Protein AF-W1XRF0-F1 (afdb_monomer_lite)

Foldseek 3Di:
DWADEQDQDPDDPPFKDFDADDPRGGDGMGGDDDTDNDHPVVVVVVLVVCCVVPVPDDDDHHYDYDDD

InterPro domains:
  IPR013785 Aldolase-type TIM barrel [G3DSA:3.20.20.70] (1-68)

Organism: NCBI:txid408170

Structure (mmCIF, N/CA/C/O backbone):
data_AF-W1XRF0-F1
#
_entry.id   AF-W1XRF0-F1
#
loop_
_atom_site.group_PDB
_atom_site.id
_atom_site.type_symbol
_atom_site.label_atom_id
_atom_site.label_alt_id
_atom_site.label_comp_id
_atom_site.label_asym_id
_atom_site.label_entity_id
_atom_site.label_seq_id
_atom_site.pdbx_PDB_ins_code
_atom_site.Cartn_x
_atom_site.Cartn_y
_atom_site.Cartn_z
_atom_site.occupancy
_atom_site.B_iso_or_equiv
_atom_site.auth_seq_id
_atom_site.auth_comp_id
_atom_site.auth_asym_id
_atom_site.auth_atom_id
_atom_site.pdbx_PDB_model_num
ATOM 1 N N . PHE A 1 1 ? -4.146 1.855 -0.876 1.00 67.50 1 PHE A N 1
ATOM 2 C CA . PHE A 1 1 ? -3.208 2.404 0.121 1.00 67.50 1 PHE A CA 1
ATOM 3 C C . PHE A 1 1 ? -1.908 1.638 0.020 1.00 67.50 1 PHE A C 1
ATOM 5 O O . PHE A 1 1 ? -1.929 0.414 0.100 1.00 67.50 1 PHE A O 1
ATOM 12 N N . LYS A 1 2 ? -0.827 2.351 -0.298 1.00 84.69 2 LYS A N 1
ATOM 13 C CA . LYS A 1 2 ? 0.538 1.824 -0.416 1.00 84.69 2 LYS A CA 1
ATOM 14 C C . LYS A 1 2 ? 1.268 2.060 0.914 1.00 84.69 2 LYS A C 1
ATOM 16 O O . LYS A 1 2 ? 0.659 2.555 1.859 1.00 84.69 2 LYS A O 1
ATOM 21 N N . THR A 1 3 ? 2.541 1.693 1.005 1.00 87.12 3 THR A N 1
ATOM 22 C CA . THR A 1 3 ? 3.402 2.016 2.147 1.00 87.12 3 THR A CA 1
ATOM 23 C C . THR A 1 3 ? 3.359 3.513 2.458 1.00 87.12 3 THR A C 1
ATOM 25 O O . THR A 1 3 ? 3.609 4.331 1.575 1.00 87.12 3 THR A O 1
ATOM 28 N N . ILE A 1 4 ? 3.015 3.852 3.699 1.00 89.88 4 ILE A N 1
ATOM 29 C CA . ILE A 1 4 ? 2.866 5.221 4.196 1.00 89.88 4 ILE A CA 1
ATOM 30 C C . ILE A 1 4 ? 4.209 5.676 4.765 1.00 89.88 4 ILE A C 1
ATOM 32 O O . ILE A 1 4 ? 4.813 4.961 5.565 1.00 89.88 4 ILE A O 1
ATOM 36 N N . GLY A 1 5 ? 4.656 6.866 4.383 1.00 85.69 5 GLY A N 1
ATOM 37 C CA . GLY A 1 5 ? 5.833 7.514 4.953 1.00 85.69 5 GLY A CA 1
ATOM 38 C C . GLY A 1 5 ? 5.637 9.023 5.045 1.00 85.69 5 GLY A C 1
ATOM 39 O O . GLY A 1 5 ? 4.607 9.550 4.629 1.00 85.69 5 GLY A O 1
ATOM 40 N N . PHE A 1 6 ? 6.628 9.710 5.609 1.00 82.69 6 PHE A N 1
ATOM 41 C CA . PHE A 1 6 ? 6.654 11.178 5.681 1.00 82.69 6 PHE A CA 1
ATOM 42 C C . PHE A 1 6 ? 7.220 11.820 4.408 1.00 82.69 6 PHE A C 1
ATOM 44 O O . PHE A 1 6 ? 6.975 12.993 4.135 1.00 82.69 6 PHE A O 1
ATOM 51 N N . PHE A 1 7 ? 7.975 11.047 3.630 1.00 81.00 7 PHE A N 1
ATOM 52 C CA . PHE A 1 7 ? 8.515 11.461 2.345 1.00 81.00 7 PHE A CA 1
ATOM 53 C C . PHE A 1 7 ? 7.442 11.355 1.256 1.00 81.00 7 PHE A C 1
ATOM 55 O O . PHE A 1 7 ? 6.807 10.313 1.106 1.00 81.00 7 PHE A O 1
ATOM 62 N N . ILE A 1 8 ? 7.271 12.419 0.473 1.00 81.25 8 ILE A N 1
ATOM 63 C CA . ILE A 1 8 ? 6.447 12.399 -0.737 1.00 81.25 8 ILE A CA 1
ATOM 64 C C . ILE A 1 8 ? 7.394 12.207 -1.919 1.00 81.25 8 ILE A C 1
ATOM 66 O O . ILE A 1 8 ? 8.194 13.089 -2.238 1.00 81.25 8 ILE A O 1
ATOM 70 N N . ALA A 1 9 ? 7.324 11.031 -2.538 1.00 79.19 9 ALA A N 1
ATOM 71 C CA . ALA A 1 9 ? 8.172 10.674 -3.665 1.00 79.19 9 ALA A CA 1
ATOM 72 C C . ALA A 1 9 ? 7.837 11.500 -4.913 1.00 79.19 9 ALA A C 1
ATOM 74 O O . ALA A 1 9 ? 6.671 11.651 -5.273 1.00 79.19 9 ALA A O 1
ATOM 75 N N . ASN A 1 10 ? 8.868 11.999 -5.600 1.00 84.88 10 ASN A N 1
ATOM 76 C CA . ASN A 1 10 ? 8.712 12.538 -6.947 1.00 84.88 10 ASN A CA 1
ATOM 77 C C . ASN A 1 10 ? 8.892 11.395 -7.949 1.00 84.88 10 ASN A C 1
ATOM 79 O O . ASN A 1 10 ? 10.013 11.047 -8.323 1.00 84.88 10 ASN A O 1
ATOM 83 N N . GLU A 1 11 ? 7.773 10.776 -8.306 1.00 86.88 11 GLU A N 1
ATOM 84 C CA . GLU A 1 11 ? 7.733 9.594 -9.159 1.00 86.88 11 GLU A CA 1
ATOM 85 C C . GLU A 1 11 ? 8.244 9.850 -10.577 1.00 86.88 11 GLU A C 1
ATOM 87 O O . GLU A 1 11 ? 8.237 10.964 -11.103 1.00 86.88 11 GLU A O 1
ATOM 92 N N . VAL A 1 12 ? 8.649 8.764 -11.233 1.00 88.94 12 VAL A N 1
ATOM 93 C CA . VAL A 1 12 ? 9.140 8.797 -12.613 1.00 88.94 12 VAL A CA 1
ATOM 94 C C . VAL A 1 12 ? 8.229 8.018 -13.557 1.00 88.94 12 VAL A C 1
ATOM 96 O O . VAL A 1 12 ? 7.391 7.207 -13.152 1.00 88.94 12 VAL A O 1
ATOM 99 N N . SER A 1 13 ? 8.369 8.287 -14.855 1.00 91.19 13 SER A N 1
ATOM 100 C CA . SER A 1 13 ? 7.677 7.552 -15.912 1.00 91.19 13 SER A CA 1
ATOM 101 C C . SER A 1 13 ? 8.578 7.415 -17.150 1.00 91.19 13 SER A C 1
ATOM 103 O O . SER A 1 13 ? 9.213 8.405 -17.522 1.00 91.19 13 SER A O 1
ATOM 105 N N . PRO A 1 14 ? 8.646 6.230 -17.797 1.00 91.75 14 PRO A N 1
ATOM 106 C CA . PRO A 1 14 ? 7.947 4.989 -17.446 1.00 91.75 14 PRO A CA 1
ATOM 107 C C . PRO A 1 14 ? 8.555 4.305 -16.208 1.00 91.75 14 PRO A C 1
ATOM 109 O O . PRO A 1 14 ? 9.771 4.276 -16.036 1.00 91.75 14 PRO A O 1
ATOM 112 N N . ARG A 1 15 ? 7.702 3.739 -15.343 1.00 93.00 15 ARG A N 1
ATOM 113 C CA . ARG A 1 15 ? 8.119 3.061 -14.092 1.00 93.00 15 ARG A CA 1
ATOM 114 C C . ARG A 1 15 ? 7.708 1.594 -13.981 1.00 93.00 15 ARG A C 1
ATOM 116 O O . ARG A 1 15 ? 8.119 0.918 -13.042 1.00 93.00 15 ARG A O 1
ATOM 123 N N . PHE A 1 16 ? 6.959 1.096 -14.959 1.00 94.25 16 PHE A N 1
ATOM 124 C CA . PHE A 1 16 ? 6.607 -0.311 -15.088 1.00 94.25 16 PHE A CA 1
ATOM 125 C C . PHE A 1 16 ? 7.061 -0.824 -16.444 1.00 94.25 16 PHE A C 1
ATOM 127 O O . PHE A 1 16 ? 6.894 -0.140 -17.453 1.00 94.25 16 PHE A O 1
ATOM 134 N N . ASP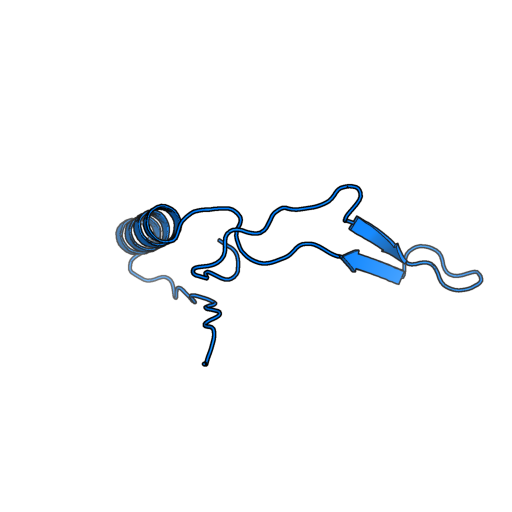 A 1 17 ? 7.594 -2.037 -16.452 1.00 94.12 17 ASP A N 1
ATOM 135 C CA . ASP A 1 17 ? 7.875 -2.777 -17.674 1.00 94.12 17 ASP A CA 1
ATOM 136 C C . ASP A 1 17 ? 7.632 -4.270 -17.446 1.00 94.12 17 ASP A C 1
ATOM 138 O O . ASP A 1 17 ? 7.593 -4.752 -16.309 1.00 94.12 17 ASP A O 1
ATOM 142 N N . HIS A 1 18 ? 7.465 -5.010 -18.529 1.00 93.75 18 HIS A N 1
ATOM 143 C CA . HIS A 1 18 ? 7.424 -6.457 -18.513 1.00 93.75 18 HIS A CA 1
ATOM 144 C C . HIS A 1 18 ? 8.828 -7.045 -18.654 1.00 93.75 18 HIS A C 1
ATOM 146 O O . HIS A 1 18 ? 9.688 -6.535 -19.364 1.00 93.75 18 HIS A O 1
ATOM 152 N N . LEU A 1 19 ? 9.058 -8.150 -17.961 1.00 93.19 19 LEU A N 1
ATOM 153 C CA . LEU A 1 19 ? 10.279 -8.928 -18.055 1.00 93.19 19 LEU A CA 1
ATOM 154 C C . LEU A 1 19 ? 10.085 -10.045 -19.078 1.00 93.19 19 LEU A C 1
ATOM 156 O O . LEU A 1 19 ? 9.046 -10.713 -19.091 1.00 93.19 19 LEU A O 1
ATOM 160 N N . VAL A 1 20 ? 11.120 -10.267 -19.881 1.00 93.44 20 VAL A N 1
ATOM 161 C CA . VAL A 1 20 ? 11.228 -11.367 -20.845 1.00 93.44 20 VAL A CA 1
ATOM 162 C C . VAL A 1 20 ? 12.503 -12.162 -20.575 1.00 93.44 20 VAL A C 1
ATOM 164 O O . VAL A 1 20 ? 13.479 -11.604 -20.064 1.00 93.44 20 VAL A O 1
ATOM 167 N N . LYS A 1 21 ? 12.510 -13.462 -20.887 1.00 91.25 21 LYS A N 1
ATOM 168 C CA . LYS A 1 21 ? 13.698 -14.312 -20.724 1.00 91.25 21 LYS A CA 1
ATOM 169 C C . LYS A 1 21 ? 13.843 -15.276 -21.893 1.00 91.25 21 LYS A C 1
ATOM 171 O O . LYS A 1 21 ? 13.068 -16.219 -22.002 1.00 91.25 21 LYS A O 1
ATOM 176 N N . GLU A 1 22 ? 14.912 -15.100 -22.669 1.00 90.75 22 GLU A N 1
ATOM 177 C CA . GLU A 1 22 ? 15.220 -15.941 -23.837 1.00 90.75 22 GLU A CA 1
ATOM 178 C C . GLU A 1 22 ? 13.982 -16.060 -24.749 1.00 90.75 22 GLU A C 1
ATOM 180 O O . GLU A 1 22 ? 13.371 -15.044 -25.074 1.00 90.75 22 GLU A O 1
ATOM 185 N N . ASP A 1 23 ? 13.582 -17.280 -25.107 1.00 90.44 23 ASP A N 1
ATOM 186 C CA . ASP A 1 23 ? 12.394 -17.559 -25.922 1.00 90.44 23 ASP A CA 1
ATOM 187 C C . ASP A 1 23 ? 11.092 -17.592 -25.100 1.00 90.44 23 ASP A C 1
ATOM 189 O O . ASP A 1 23 ? 10.000 -17.805 -25.631 1.00 90.44 23 ASP A O 1
ATOM 193 N N . THR A 1 24 ? 11.185 -17.394 -23.782 1.00 84.44 24 THR A N 1
ATOM 194 C CA . THR A 1 24 ? 10.018 -17.270 -22.910 1.00 84.44 24 THR A CA 1
ATOM 195 C C . THR A 1 24 ? 9.580 -15.813 -22.899 1.00 84.44 24 THR A C 1
ATOM 197 O O . THR A 1 24 ? 10.350 -14.936 -22.510 1.00 84.44 24 THR A O 1
ATOM 200 N N . GLY A 1 25 ? 8.335 -15.573 -23.321 1.00 86.81 25 GLY A N 1
ATOM 201 C CA . GLY A 1 25 ? 7.713 -14.247 -23.354 1.00 86.81 25 GLY A CA 1
ATOM 202 C C . GLY A 1 25 ? 7.566 -13.611 -21.965 1.00 86.81 25 GLY A C 1
ATOM 203 O O . GLY A 1 25 ? 8.534 -13.401 -21.247 1.00 86.81 25 GLY A O 1
ATOM 204 N N . PHE A 1 26 ? 6.348 -13.257 -21.561 1.00 93.00 26 PHE A N 1
ATOM 205 C CA . PHE A 1 26 ? 6.128 -12.591 -20.273 1.00 93.00 26 PHE A CA 1
ATOM 206 C C . PHE A 1 26 ? 6.507 -13.488 -19.079 1.00 93.00 26 PHE A C 1
ATOM 208 O O . PHE A 1 26 ? 5.901 -14.542 -18.887 1.00 93.00 26 PHE A O 1
ATOM 215 N N . ILE A 1 27 ? 7.455 -13.042 -18.246 1.00 94.62 27 ILE A N 1
ATOM 216 C CA . ILE A 1 27 ? 7.855 -13.749 -17.012 1.00 94.62 27 ILE A CA 1
ATOM 217 C C . ILE A 1 27 ? 7.609 -12.952 -15.724 1.00 94.62 27 ILE A C 1
ATOM 219 O O . ILE A 1 27 ? 7.759 -13.491 -14.629 1.00 94.62 27 ILE A O 1
ATOM 223 N N . GLY A 1 28 ? 7.224 -11.679 -15.823 1.00 94.94 28 GLY A N 1
ATOM 224 C CA . GLY A 1 28 ? 6.917 -10.849 -14.660 1.00 94.94 28 GLY A CA 1
ATOM 225 C C . GLY A 1 28 ? 6.940 -9.359 -14.970 1.00 94.94 28 GLY A C 1
ATOM 226 O O . GLY A 1 28 ? 7.154 -8.955 -16.109 1.00 94.94 28 GLY A O 1
ATOM 227 N N . PHE A 1 29 ? 6.747 -8.540 -13.939 1.00 95.00 29 PHE A N 1
ATOM 228 C CA . PHE A 1 29 ? 6.874 -7.089 -14.031 1.00 95.00 29 PHE A CA 1
ATOM 229 C C . PHE A 1 29 ? 8.140 -6.614 -13.328 1.00 95.00 29 PHE A C 1
ATOM 231 O O . PHE A 1 29 ? 8.471 -7.078 -12.236 1.00 95.00 29 PHE A O 1
ATOM 238 N N . LYS A 1 30 ? 8.813 -5.639 -13.931 1.00 92.75 30 LYS A N 1
ATOM 239 C CA . LYS A 1 30 ? 9.775 -4.778 -13.252 1.00 92.75 30 LYS A CA 1
ATOM 240 C C . LYS A 1 30 ? 9.057 -3.494 -12.851 1.00 92.75 30 LYS A C 1
ATOM 242 O O . LYS A 1 30 ? 8.369 -2.894 -13.673 1.00 92.75 30 LYS A O 1
ATOM 247 N N . ASN A 1 31 ? 9.230 -3.083 -11.599 1.00 93.06 31 ASN A N 1
ATOM 248 C CA . ASN A 1 31 ? 8.596 -1.897 -11.035 1.00 93.06 31 ASN A CA 1
ATOM 249 C C . ASN A 1 31 ? 9.638 -0.991 -10.366 1.00 93.06 31 ASN A C 1
ATOM 251 O O . ASN A 1 31 ? 10.495 -1.487 -9.635 1.00 93.06 31 ASN A O 1
ATOM 255 N N . MET A 1 32 ? 9.543 0.315 -10.611 1.00 92.12 32 MET A N 1
ATOM 256 C CA . MET A 1 32 ? 10.348 1.361 -9.967 1.00 92.12 32 MET A CA 1
ATOM 257 C C . MET A 1 32 ? 9.517 2.334 -9.111 1.00 92.12 32 MET A C 1
ATOM 259 O O . MET A 1 32 ? 10.056 3.324 -8.636 1.00 92.12 32 MET A O 1
ATOM 263 N N . GLU A 1 33 ? 8.225 2.071 -8.907 1.00 91.44 33 GLU A N 1
ATOM 264 C CA . GLU A 1 33 ? 7.336 2.917 -8.102 1.00 91.44 33 GLU A CA 1
ATOM 265 C C . GLU A 1 33 ? 7.683 2.873 -6.601 1.00 91.44 33 GLU A C 1
ATOM 267 O O . GLU A 1 33 ? 7.776 1.792 -6.007 1.00 91.44 33 GLU A O 1
ATOM 272 N N . GLN A 1 34 ? 7.793 4.044 -5.976 1.00 89.94 34 GLN A N 1
ATOM 273 C CA . GLN A 1 34 ? 8.203 4.281 -4.587 1.00 89.94 34 GLN A CA 1
ATOM 274 C C . GLN A 1 34 ? 7.014 4.254 -3.605 1.00 89.94 34 GLN A C 1
ATOM 276 O O . GLN A 1 34 ? 5.998 3.629 -3.874 1.00 89.94 34 GLN A O 1
ATOM 281 N N . ILE A 1 35 ? 7.134 4.822 -2.402 1.00 88.88 35 ILE A N 1
ATOM 282 C CA . ILE A 1 35 ? 6.057 4.816 -1.390 1.00 88.88 35 ILE A CA 1
ATOM 283 C C . ILE A 1 35 ? 4.835 5.652 -1.820 1.00 88.88 35 ILE A C 1
ATOM 285 O O . ILE A 1 35 ? 4.814 6.211 -2.910 1.00 88.88 35 ILE A O 1
ATOM 289 N N . ALA A 1 36 ? 3.775 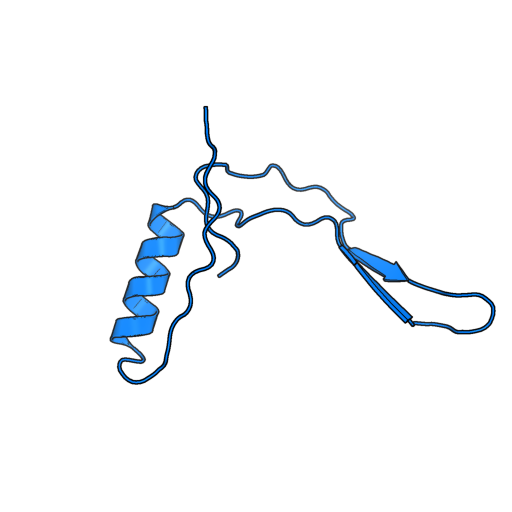5.688 -1.006 1.00 85.75 36 ALA A N 1
ATOM 290 C CA . ALA A 1 36 ? 2.553 6.419 -1.344 1.00 85.75 36 ALA A CA 1
ATOM 291 C C . ALA A 1 36 ? 2.833 7.890 -1.716 1.00 85.75 36 ALA A C 1
ATOM 293 O O . ALA A 1 36 ? 3.527 8.593 -0.990 1.00 85.75 36 ALA A O 1
ATOM 294 N N . GLU A 1 37 ? 2.223 8.360 -2.807 1.00 84.50 37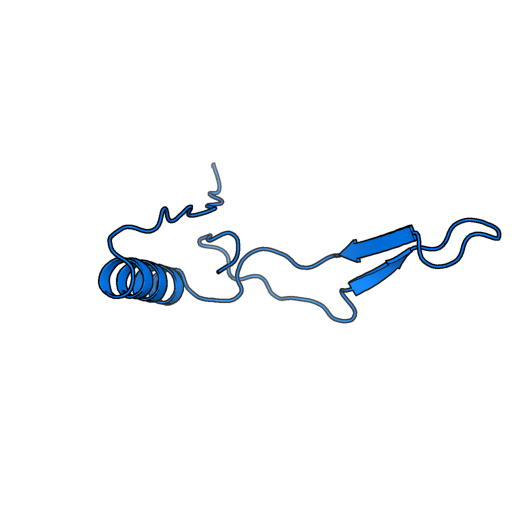 GLU A N 1
ATOM 295 C CA . GLU A 1 37 ? 2.302 9.761 -3.262 1.00 84.50 37 GLU A CA 1
ATOM 296 C C . GLU A 1 37 ? 1.421 10.709 -2.421 1.00 84.50 37 GLU A C 1
ATOM 298 O O . GLU A 1 37 ? 1.497 11.930 -2.546 1.00 84.50 37 GLU A O 1
ATOM 303 N N . HIS A 1 38 ? 0.570 10.148 -1.558 1.00 87.50 38 HIS A N 1
ATOM 304 C CA . HIS A 1 38 ? -0.356 10.904 -0.723 1.00 87.50 38 HIS A CA 1
ATOM 305 C C . HIS A 1 38 ? 0.295 11.349 0.591 1.00 87.50 38 HIS A C 1
ATOM 307 O O . HIS A 1 38 ? 1.011 10.553 1.209 1.00 87.50 38 HIS A O 1
ATOM 313 N N . PRO A 1 39 ? -0.035 12.554 1.090 1.00 88.88 39 PRO A N 1
ATOM 314 C CA . PRO A 1 39 ? 0.328 12.980 2.435 1.00 88.88 39 PRO A CA 1
ATOM 315 C C . PRO A 1 39 ? -0.140 11.998 3.517 1.00 88.88 39 PRO A C 1
ATOM 317 O O . PRO A 1 39 ? -1.097 11.230 3.341 1.00 88.88 39 PRO A O 1
ATOM 320 N N . LEU A 1 40 ? 0.517 12.042 4.676 1.00 88.94 40 LEU A N 1
ATOM 321 C CA . LEU A 1 40 ? 0.199 11.175 5.808 1.00 88.94 40 LEU A CA 1
ATOM 322 C C . LEU A 1 40 ? -1.262 11.333 6.250 1.00 88.94 40 LEU A C 1
ATOM 324 O O . LEU A 1 40 ? -1.949 10.338 6.474 1.00 88.94 40 LEU A O 1
ATOM 328 N N . GLU A 1 41 ? -1.753 12.567 6.337 1.00 91.62 41 GLU A N 1
ATOM 329 C CA . GLU A 1 41 ? -3.104 12.887 6.796 1.00 91.62 41 GLU A CA 1
ATOM 330 C C . GLU A 1 41 ? -4.172 12.241 5.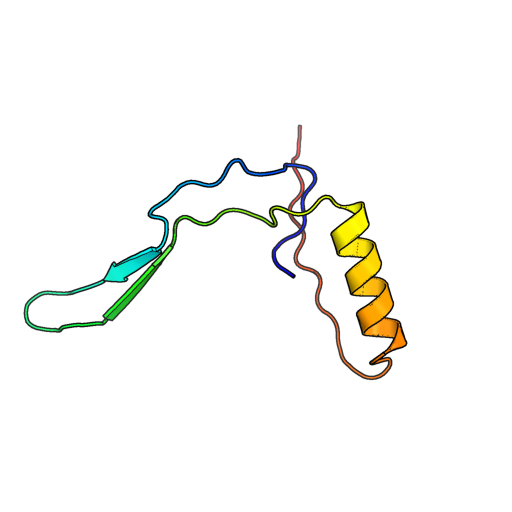910 1.00 91.62 41 GLU A C 1
ATOM 332 O O . GLU A 1 41 ? -5.143 11.679 6.420 1.00 91.62 41 GLU A O 1
ATOM 337 N N . GLU A 1 42 ? -3.974 12.271 4.590 1.00 92.38 42 GLU A N 1
ATOM 338 C CA . GLU A 1 42 ? -4.896 11.665 3.629 1.00 92.38 42 GLU A CA 1
ATOM 339 C C . GLU A 1 42 ? -4.917 10.139 3.780 1.00 92.38 42 GLU A C 1
ATOM 341 O O . GLU A 1 42 ? -5.990 9.531 3.860 1.00 92.38 42 GLU A O 1
ATOM 346 N N . ASN A 1 43 ? -3.739 9.518 3.903 1.00 91.56 43 ASN A N 1
ATOM 347 C CA . ASN A 1 43 ? -3.644 8.081 4.141 1.00 91.56 43 ASN A CA 1
ATOM 348 C C . ASN A 1 43 ? -4.356 7.684 5.445 1.00 91.56 43 ASN A C 1
ATOM 350 O O . ASN A 1 43 ? -5.161 6.753 5.445 1.00 91.56 43 ASN A O 1
ATOM 354 N N . LEU A 1 44 ? -4.115 8.402 6.548 1.00 93.25 44 LEU A N 1
ATOM 355 C CA . LEU A 1 44 ? -4.736 8.121 7.848 1.00 93.25 44 LEU A CA 1
ATOM 356 C C . LEU A 1 44 ? -6.257 8.307 7.823 1.00 93.25 44 LEU A C 1
ATOM 358 O O . LEU A 1 44 ? -6.984 7.472 8.370 1.00 93.25 44 LEU A O 1
ATOM 362 N N . ALA A 1 45 ? -6.749 9.362 7.168 1.00 95.62 45 ALA A N 1
ATOM 363 C CA . ALA A 1 45 ? -8.180 9.597 7.004 1.00 95.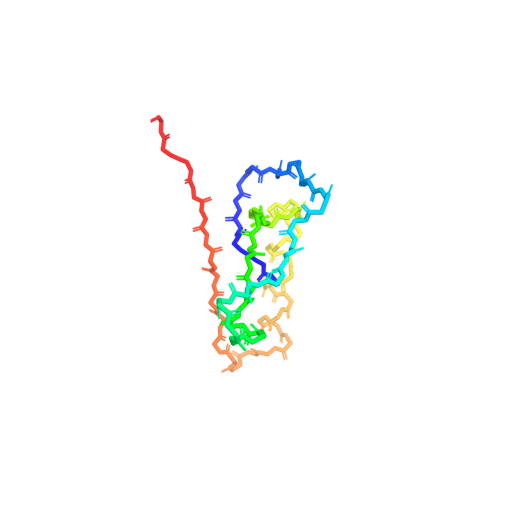62 45 ALA A CA 1
ATOM 364 C C . ALA A 1 45 ? -8.855 8.432 6.268 1.00 95.62 45 ALA A C 1
ATOM 366 O O . ALA A 1 45 ? -9.933 7.978 6.658 1.00 95.62 45 ALA A O 1
ATOM 367 N N . ALA A 1 46 ? -8.197 7.890 5.246 1.00 94.44 46 ALA A N 1
ATOM 368 C CA . ALA A 1 46 ? -8.738 6.765 4.514 1.00 94.44 46 ALA A CA 1
ATOM 369 C C . ALA A 1 46 ? -8.666 5.438 5.284 1.00 94.44 46 ALA A C 1
ATOM 371 O O . ALA A 1 46 ? -9.620 4.660 5.230 1.00 94.44 46 ALA A O 1
ATOM 372 N N . LEU A 1 47 ? -7.595 5.187 6.050 1.00 95.00 47 LEU A N 1
ATOM 373 C CA . LEU A 1 47 ? -7.530 4.027 6.950 1.00 95.00 47 LEU A CA 1
ATOM 374 C C . LEU A 1 47 ? -8.661 4.061 7.984 1.00 95.00 47 LEU A C 1
ATOM 376 O O . LEU A 1 47 ? -9.298 3.037 8.239 1.00 95.00 47 LEU A O 1
ATOM 380 N N . ARG A 1 48 ? -8.938 5.243 8.548 1.00 96.56 48 ARG A N 1
ATOM 381 C CA . ARG A 1 48 ? -10.046 5.448 9.484 1.00 96.56 48 ARG A CA 1
ATOM 382 C C . ARG A 1 48 ? -11.385 5.115 8.837 1.00 96.56 48 ARG A C 1
ATOM 384 O O . ARG A 1 48 ? -12.115 4.282 9.367 1.00 96.56 48 ARG A O 1
ATOM 391 N N . ARG A 1 49 ? -11.661 5.694 7.665 1.00 97.81 49 ARG A N 1
ATOM 392 C CA . ARG A 1 49 ? -12.888 5.426 6.907 1.00 97.81 49 ARG A CA 1
ATOM 393 C C . ARG A 1 49 ? -13.059 3.936 6.604 1.00 97.81 49 ARG A C 1
ATOM 395 O O . ARG A 1 49 ? -14.134 3.391 6.806 1.00 97.81 49 ARG A O 1
ATOM 402 N N . LEU A 1 50 ? -11.991 3.245 6.197 1.00 97.06 50 LEU A N 1
ATOM 403 C CA . LEU A 1 50 ? -12.039 1.802 5.941 1.00 97.06 50 LEU A CA 1
ATOM 404 C C . LEU A 1 50 ? -12.411 0.988 7.187 1.00 97.06 50 LEU A C 1
ATOM 406 O O . LEU A 1 50 ? -13.103 -0.019 7.068 1.00 97.06 50 LEU A O 1
ATOM 410 N N . LYS A 1 51 ? -11.965 1.393 8.380 1.00 97.19 51 LYS A N 1
ATOM 411 C CA . LYS A 1 51 ? -12.343 0.716 9.627 1.00 97.19 51 LYS A CA 1
ATOM 412 C C . LYS A 1 51 ? -13.750 1.055 10.104 1.00 97.19 51 LYS A C 1
ATOM 414 O O . LYS A 1 51 ? -14.363 0.188 10.718 1.00 97.19 51 LYS A O 1
ATOM 419 N N . GLU A 1 52 ? -14.243 2.254 9.814 1.00 98.25 52 GLU A N 1
ATOM 420 C CA . GLU A 1 52 ? -15.636 2.645 10.063 1.00 98.25 52 GLU A CA 1
ATOM 421 C C . GLU A 1 52 ? -16.592 1.861 9.147 1.00 98.25 52 GLU A C 1
ATOM 423 O O . GLU A 1 52 ? -17.555 1.271 9.632 1.00 98.25 52 GLU A O 1
ATOM 428 N N . ASP A 1 53 ? -16.274 1.769 7.852 1.00 98.38 53 ASP A N 1
ATOM 429 C CA . ASP A 1 53 ? -17.094 1.071 6.853 1.00 98.38 53 ASP A CA 1
ATOM 430 C C . ASP A 1 53 ? -17.002 -0.465 6.983 1.00 98.38 53 ASP A C 1
ATOM 432 O O . ASP A 1 53 ? -17.955 -1.186 6.680 1.00 98.38 53 ASP A O 1
ATOM 436 N N . TYR A 1 54 ? -15.857 -0.986 7.444 1.00 98.06 54 TYR A N 1
ATOM 437 C CA . TYR A 1 54 ? -15.580 -2.424 7.545 1.00 98.06 54 TYR A CA 1
ATOM 438 C C . TYR A 1 54 ? -14.978 -2.808 8.917 1.00 98.06 54 TYR A C 1
ATOM 440 O O . TYR A 1 54 ? -13.803 -3.205 9.017 1.00 98.06 54 TYR A O 1
ATOM 448 N N . PRO A 1 55 ? -15.770 -2.737 10.003 1.00 97.94 55 PRO A N 1
ATOM 449 C CA . PRO A 1 55 ? -15.280 -2.921 11.372 1.00 97.94 55 PRO A CA 1
ATOM 450 C C . PRO A 1 55 ? -14.716 -4.321 11.642 1.00 97.94 55 PRO A C 1
ATOM 452 O O . PRO A 1 55 ? -13.724 -4.443 12.360 1.00 97.94 55 PRO A O 1
ATOM 455 N N . ASP A 1 56 ? -15.231 -5.356 10.980 1.00 98.25 56 ASP A N 1
ATOM 456 C CA . ASP A 1 56 ? -14.791 -6.743 11.197 1.00 98.25 56 ASP A CA 1
ATOM 457 C C . ASP A 1 56 ? -13.634 -7.178 10.285 1.00 98.25 56 ASP A C 1
ATOM 459 O O . ASP A 1 56 ? -13.086 -8.272 10.427 1.00 98.25 56 ASP A O 1
ATOM 463 N N . LYS A 1 57 ? -13.248 -6.348 9.307 1.00 98.19 57 LYS A N 1
ATOM 464 C CA . LYS A 1 57 ? -12.146 -6.673 8.393 1.00 98.19 57 LYS A CA 1
ATOM 465 C C . LYS A 1 57 ? -10.804 -6.310 9.015 1.00 98.19 57 LYS A C 1
ATOM 467 O O . LYS A 1 57 ? -10.634 -5.231 9.585 1.00 98.19 57 LYS A O 1
ATOM 472 N N . VAL A 1 58 ? -9.830 -7.201 8.870 1.00 97.25 58 VAL A N 1
ATOM 473 C CA . VAL A 1 58 ? -8.448 -6.917 9.262 1.00 97.25 58 VAL A CA 1
ATOM 474 C C . VAL A 1 58 ? -7.877 -5.877 8.302 1.00 97.25 58 VAL A C 1
ATOM 476 O O . VAL A 1 58 ? -7.954 -6.042 7.086 1.00 97.25 58 VAL A O 1
ATOM 479 N N . LEU A 1 59 ? -7.305 -4.814 8.861 1.00 95.69 59 LEU A N 1
ATOM 480 C CA . LEU A 1 59 ? -6.579 -3.793 8.118 1.00 95.69 59 LEU A CA 1
ATOM 481 C C . LEU A 1 59 ? -5.099 -3.895 8.481 1.00 95.69 59 LEU A C 1
ATOM 483 O O . LEU A 1 59 ? -4.758 -3.932 9.661 1.00 95.69 59 LEU A O 1
ATOM 487 N N . ILE A 1 60 ? -4.233 -3.920 7.470 1.00 95.00 60 ILE A N 1
ATOM 488 C CA . ILE A 1 60 ? -2.779 -3.911 7.646 1.00 95.00 60 ILE A CA 1
ATOM 489 C C . ILE A 1 60 ? -2.251 -2.607 7.058 1.00 95.00 60 ILE A C 1
ATOM 491 O O . ILE A 1 60 ? -2.417 -2.348 5.867 1.00 95.00 60 ILE A O 1
ATOM 495 N N . ALA A 1 61 ? -1.614 -1.793 7.897 1.00 93.62 61 ALA A N 1
ATOM 496 C CA . ALA A 1 61 ? -0.913 -0.594 7.464 1.00 93.62 61 ALA A CA 1
ATOM 497 C C . ALA A 1 61 ? 0.573 -0.919 7.257 1.00 93.62 61 ALA A C 1
ATOM 499 O O . ALA A 1 61 ?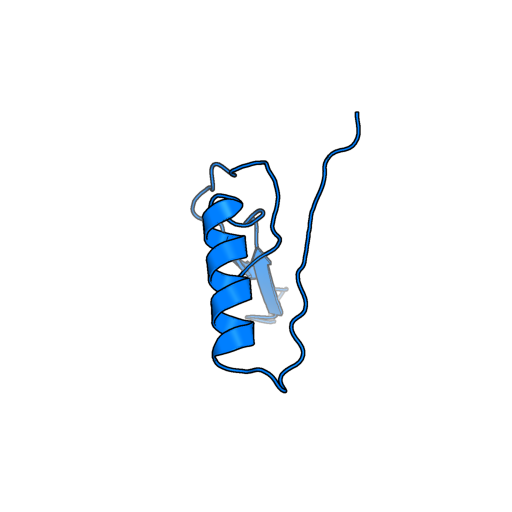 1.265 -1.315 8.193 1.00 93.62 61 ALA A O 1
ATOM 500 N N . SER A 1 62 ? 1.062 -0.756 6.027 1.00 94.06 62 SER A N 1
ATOM 501 C CA . SER A 1 62 ? 2.496 -0.781 5.728 1.00 94.06 62 SER A CA 1
ATOM 502 C C . SER A 1 62 ? 3.055 0.619 5.959 1.00 94.06 62 SER A C 1
ATOM 504 O O . SER A 1 62 ? 2.558 1.572 5.361 1.00 94.06 62 SER A O 1
ATOM 506 N N . ILE A 1 63 ? 4.060 0.746 6.824 1.00 91.94 63 ILE A N 1
ATOM 507 C CA . ILE A 1 63 ? 4.691 2.024 7.169 1.00 91.94 63 ILE A CA 1
ATOM 508 C C . ILE A 1 63 ? 6.196 1.961 6.913 1.00 91.94 63 ILE A C 1
ATOM 510 O O . ILE A 1 63 ? 6.819 0.920 7.120 1.00 91.94 63 ILE A O 1
ATOM 514 N N . MET A 1 64 ? 6.768 3.072 6.465 1.00 90.12 64 MET A N 1
ATOM 515 C CA . MET A 1 64 ? 8.204 3.258 6.285 1.00 90.12 64 MET A CA 1
ATOM 516 C C . MET A 1 64 ? 8.611 4.556 6.979 1.00 90.12 64 MET A C 1
ATOM 518 O O . MET A 1 64 ? 8.121 5.631 6.637 1.00 90.12 64 MET A O 1
ATOM 522 N N . GLY A 1 65 ? 9.475 4.425 7.982 1.00 85.88 65 GLY A N 1
ATOM 523 C CA . GLY A 1 65 ? 10.100 5.543 8.680 1.00 85.88 65 GLY A CA 1
ATOM 524 C C . GLY A 1 65 ? 11.556 5.708 8.257 1.00 85.88 65 GLY A C 1
ATOM 525 O O . GLY A 1 65 ? 12.153 4.791 7.694 1.00 85.88 65 GLY A O 1
ATOM 526 N N . GLU A 1 66 ? 12.109 6.874 8.553 1.00 80.75 66 GLU A N 1
ATOM 527 C CA . GLU A 1 66 ? 13.535 7.170 8.454 1.00 80.75 66 GLU A CA 1
ATOM 528 C C . GLU A 1 66 ? 14.132 7.163 9.872 1.00 80.75 66 GLU A C 1
ATOM 530 O O . GLU A 1 66 ? 13.466 7.579 10.823 1.00 80.75 66 GLU A O 1
ATOM 535 N N . ASN A 1 67 ? 15.357 6.657 10.013 1.00 80.44 67 ASN A N 1
ATOM 536 C CA . ASN A 1 67 ? 16.174 6.842 11.216 1.00 80.44 67 ASN A CA 1
ATOM 537 C C . ASN A 1 67 ? 17.193 7.961 10.929 1.00 80.44 67 ASN A C 1
ATOM 539 O O . ASN A 1 67 ? 17.481 8.184 9.756 1.00 80.44 67 ASN A O 1
ATOM 543 N N . GLU A 1 68 ? 17.722 8.627 11.968 1.00 56.00 68 GLU A N 1
ATOM 544 C CA . GLU A 1 68 ? 18.795 9.644 11.839 1.00 56.00 68 GLU A CA 1
ATOM 545 C C . GLU A 1 68 ? 19.934 9.244 10.886 1.00 56.00 68 GLU A C 1
ATOM 547 O O . GLU A 1 68 ? 20.384 8.072 10.947 1.00 56.00 68 GLU A O 1
#

Sequence (68 aa):
FKTIGFFIANEVSPRFDHLVKEDTGFIGFKNMEQIAEHPLEENLAALRRLKEDYPDKVLIASIMGENE

Secondary structure (DSSP, 8-state):
---B-S------SS-EEEEEETTEEEEEEEE---S-SS-HHHHHHHHHHHHHH-TTS-----B-----

pLDDT: mean 90.32, std 7.08, range [56.0, 98.38]

Radius of gyration: 16.62 Å; chains: 1; bounding box: 36×30×38 Å